Protein AF-A0A6C1P8K4-F1 (afdb_monomer_lite)

Sequence (134 aa):
MVDQISVPFKNTDNNTGLMEHIGQITCHRDKLVIEFEKKDAILGVYHTAIETVEVPLAMVLSLELKKGWFFTRLTLSARQIKAIEDLPGRDGRDWTVTIRKKDREAAADLVSVANMQLSEIRLKMLDTPFGEED

Structure (mmCIF, N/CA/C/O backbone):
data_AF-A0A6C1P8K4-F1
#
_entry.id   AF-A0A6C1P8K4-F1
#
loop_
_atom_site.group_PDB
_atom_site.id
_atom_site.type_symbol
_atom_site.label_atom_id
_atom_site.label_alt_id
_atom_site.label_comp_id
_atom_site.label_asym_id
_atom_site.label_entity_id
_atom_site.label_seq_id
_atom_site.pdbx_PDB_ins_code
_atom_site.Cartn_x
_atom_site.Cartn_y
_atom_site.Cartn_z
_atom_site.occupancy
_atom_site.B_iso_or_equiv
_atom_site.auth_seq_id
_atom_site.auth_comp_id
_atom_site.auth_asym_id
_atom_site.auth_atom_id
_atom_site.pdbx_PDB_model_num
ATOM 1 N N . MET A 1 1 ? -19.853 8.908 -5.576 1.00 38.38 1 MET A N 1
ATOM 2 C CA . MET A 1 1 ? -18.576 9.553 -5.223 1.00 38.38 1 MET A CA 1
ATOM 3 C C . MET A 1 1 ? -17.527 8.464 -5.313 1.00 38.38 1 MET A C 1
ATOM 5 O O . MET A 1 1 ? -17.672 7.463 -4.623 1.00 38.38 1 MET A O 1
ATOM 9 N N . VAL A 1 2 ? -16.642 8.535 -6.305 1.00 43.28 2 VAL A N 1
ATOM 10 C CA . VAL A 1 2 ? -15.685 7.460 -6.601 1.00 43.28 2 VAL A CA 1
ATOM 11 C C . VAL A 1 2 ? -14.349 7.902 -6.026 1.00 43.28 2 VAL A C 1
ATOM 13 O O . VAL A 1 2 ? -13.525 8.445 -6.751 1.00 43.28 2 VAL A O 1
ATOM 16 N N . ASP A 1 3 ? -14.146 7.711 -4.725 1.00 52.81 3 ASP A N 1
ATOM 17 C CA . ASP A 1 3 ? -12.835 7.972 -4.120 1.00 52.81 3 ASP A CA 1
ATOM 18 C C . ASP A 1 3 ? -11.956 6.745 -4.358 1.00 52.81 3 ASP A C 1
ATOM 20 O O . ASP A 1 3 ? -11.622 5.979 -3.458 1.00 52.81 3 ASP A O 1
ATOM 24 N N . GLN A 1 4 ? -11.664 6.511 -5.638 1.00 72.12 4 GLN A N 1
ATOM 25 C CA . GLN A 1 4 ? -10.695 5.526 -6.072 1.00 72.12 4 GLN A CA 1
ATOM 26 C C . GLN A 1 4 ? -9.328 6.203 -6.056 1.00 72.12 4 GLN A C 1
ATOM 28 O O . GLN A 1 4 ? -8.952 6.895 -7.001 1.00 72.12 4 GLN A O 1
ATOM 33 N N . ILE A 1 5 ? -8.586 6.017 -4.968 1.00 80.81 5 ILE A N 1
ATOM 34 C CA . ILE A 1 5 ? -7.194 6.459 -4.900 1.00 80.81 5 ILE A CA 1
ATOM 35 C C . ILE A 1 5 ? -6.329 5.301 -5.378 1.00 80.81 5 ILE A C 1
ATOM 37 O O . ILE A 1 5 ? -6.397 4.214 -4.804 1.00 80.81 5 ILE A O 1
ATOM 41 N N . SER A 1 6 ? -5.541 5.542 -6.427 1.00 86.44 6 SER A N 1
ATOM 42 C CA . SER A 1 6 ? -4.575 4.589 -6.974 1.00 86.44 6 SER A CA 1
ATOM 43 C C . SER A 1 6 ? -3.149 5.088 -6.764 1.00 86.44 6 SER A C 1
ATOM 45 O O . SER A 1 6 ? -2.847 6.262 -6.990 1.00 86.44 6 SER A O 1
ATOM 47 N N . VAL A 1 7 ? -2.268 4.195 -6.316 1.00 88.69 7 VAL A N 1
ATOM 48 C CA . VAL A 1 7 ? -0.886 4.514 -5.955 1.00 88.69 7 VAL A CA 1
ATOM 49 C C . VAL A 1 7 ? 0.062 3.509 -6.601 1.00 88.69 7 VAL A C 1
ATOM 51 O O . VAL A 1 7 ? -0.006 2.317 -6.285 1.00 88.69 7 VAL A O 1
ATOM 54 N N . PRO A 1 8 ? 0.995 3.965 -7.455 1.00 89.06 8 PRO A N 1
ATOM 55 C CA . PRO A 1 8 ? 2.025 3.105 -8.009 1.00 89.06 8 PRO A CA 1
ATOM 56 C C . PRO A 1 8 ? 2.990 2.599 -6.935 1.00 89.06 8 PRO A C 1
ATOM 58 O O . PRO A 1 8 ? 3.437 3.360 -6.072 1.00 89.06 8 PRO A O 1
ATOM 61 N N . PHE A 1 9 ? 3.401 1.340 -7.046 1.00 90.38 9 PHE A N 1
ATOM 62 C CA . PHE A 1 9 ? 4.403 0.750 -6.167 1.00 90.38 9 PHE A CA 1
ATOM 63 C C . PHE A 1 9 ? 5.500 0.013 -6.932 1.00 90.38 9 PHE A C 1
ATOM 65 O O . PHE A 1 9 ? 5.385 -0.297 -8.119 1.00 90.38 9 PHE A O 1
ATOM 72 N N . LYS A 1 10 ? 6.592 -0.251 -6.213 1.00 85.81 10 LYS A N 1
ATOM 73 C CA . LYS A 1 10 ? 7.647 -1.177 -6.614 1.00 85.81 10 LYS A CA 1
ATOM 74 C C . LYS A 1 10 ? 7.921 -2.190 -5.508 1.00 85.81 10 LYS A C 1
ATOM 76 O O . LYS A 1 10 ? 8.029 -1.802 -4.344 1.00 85.81 10 LYS A O 1
ATOM 81 N N . ASN A 1 11 ? 8.116 -3.449 -5.869 1.00 78.81 11 ASN A N 1
ATOM 82 C CA . ASN A 1 11 ? 8.671 -4.475 -4.988 1.00 78.81 11 ASN A CA 1
ATOM 83 C C . ASN A 1 11 ? 9.859 -5.137 -5.708 1.00 78.81 11 ASN A C 1
ATOM 85 O O . ASN A 1 11 ? 9.748 -5.480 -6.881 1.00 78.81 11 ASN A O 1
ATOM 89 N N . THR A 1 12 ? 11.008 -5.230 -5.044 1.00 67.06 12 THR A N 1
ATOM 90 C CA . THR A 1 12 ? 12.217 -5.847 -5.608 1.00 67.06 12 THR A CA 1
ATOM 91 C C . THR A 1 12 ? 12.406 -7.197 -4.941 1.00 67.06 12 THR A C 1
ATOM 93 O O . THR A 1 12 ? 12.457 -7.249 -3.712 1.00 67.06 12 THR A O 1
ATOM 96 N N . ASP A 1 13 ? 12.537 -8.255 -5.742 1.00 60.44 13 ASP A N 1
ATOM 97 C CA . ASP A 1 13 ? 12.816 -9.591 -5.221 1.00 60.44 13 ASP A CA 1
ATOM 98 C C . ASP A 1 13 ? 14.179 -9.600 -4.509 1.00 60.44 13 ASP A C 1
ATOM 100 O O . ASP A 1 13 ? 15.231 -9.256 -5.062 1.00 60.44 13 ASP A O 1
ATOM 104 N N . ASN A 1 14 ? 14.127 -9.988 -3.243 1.00 50.31 14 ASN A N 1
ATOM 105 C CA . ASN A 1 14 ? 15.211 -10.083 -2.284 1.00 50.31 14 ASN A CA 1
ATOM 106 C C . ASN A 1 14 ? 16.246 -11.170 -2.627 1.00 50.31 14 ASN A C 1
ATOM 108 O O . ASN A 1 14 ? 17.328 -11.151 -2.044 1.00 50.31 14 ASN A O 1
ATOM 112 N N . ASN A 1 15 ? 15.968 -12.077 -3.570 1.00 46.25 15 ASN A N 1
ATOM 113 C CA . ASN A 1 15 ? 16.862 -13.199 -3.866 1.00 46.25 15 ASN A CA 1
ATOM 114 C C . ASN A 1 15 ? 17.921 -12.901 -4.947 1.00 46.25 15 ASN A C 1
ATOM 116 O O . ASN A 1 15 ? 18.964 -13.548 -4.985 1.00 46.25 15 ASN A O 1
ATOM 120 N N . THR A 1 16 ? 17.686 -11.924 -5.830 1.00 52.72 16 THR A N 1
ATOM 121 C CA . THR A 1 16 ? 18.639 -11.573 -6.908 1.00 52.72 16 THR A CA 1
ATOM 122 C C . THR A 1 16 ? 18.705 -10.082 -7.241 1.00 52.72 16 THR A C 1
ATOM 124 O O . THR A 1 16 ? 19.667 -9.653 -7.873 1.00 52.72 16 THR A O 1
ATOM 127 N N . GLY A 1 17 ? 17.705 -9.275 -6.858 1.00 58.47 17 GLY A N 1
ATOM 128 C CA . GLY A 1 17 ? 17.595 -7.877 -7.297 1.00 58.47 17 GLY A CA 1
ATOM 129 C C . GLY A 1 17 ? 17.341 -7.701 -8.802 1.00 58.47 17 GLY A C 1
ATOM 130 O O . GLY A 1 17 ? 17.333 -6.573 -9.286 1.00 58.47 17 GLY A O 1
ATOM 131 N N . LEU A 1 18 ? 17.138 -8.799 -9.541 1.00 59.09 18 LEU A N 1
ATOM 132 C CA . LEU A 1 18 ? 16.987 -8.814 -11.000 1.00 59.09 18 LEU A CA 1
ATOM 133 C C . LEU A 1 18 ? 15.532 -8.687 -11.464 1.00 59.09 18 LEU A C 1
ATOM 135 O O . LEU A 1 18 ? 15.285 -8.386 -12.630 1.00 59.09 18 LEU A O 1
ATOM 139 N N . MET A 1 19 ? 14.574 -8.897 -1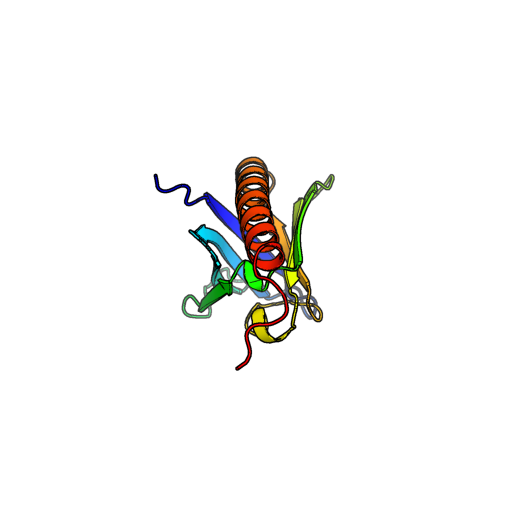0.561 1.00 65.00 19 MET A N 1
ATOM 140 C CA . MET A 1 19 ? 13.145 -8.837 -10.855 1.00 65.00 19 MET A CA 1
ATOM 141 C C . MET A 1 19 ? 12.485 -7.736 -10.028 1.00 65.00 19 MET A C 1
ATOM 143 O O . MET A 1 19 ? 12.573 -7.714 -8.796 1.00 65.00 19 MET A O 1
ATOM 147 N N . GLU A 1 20 ? 11.828 -6.808 -10.723 1.00 73.75 20 GLU A N 1
ATOM 148 C CA . GLU A 1 20 ? 10.979 -5.783 -10.127 1.00 73.75 20 GLU A CA 1
ATOM 149 C C . GLU A 1 20 ? 9.513 -6.103 -10.426 1.00 73.75 20 GLU A C 1
ATOM 151 O O . GLU A 1 20 ? 9.114 -6.287 -11.575 1.00 73.75 20 GLU A O 1
ATOM 156 N N . HIS A 1 21 ? 8.683 -6.096 -9.393 1.00 80.12 21 HIS A N 1
ATOM 157 C CA . HIS A 1 21 ? 7.241 -6.005 -9.550 1.00 80.12 21 HIS A CA 1
ATOM 158 C C . HIS A 1 21 ? 6.860 -4.534 -9.561 1.00 80.12 21 HIS A C 1
ATOM 160 O O . HIS A 1 21 ? 7.188 -3.788 -8.629 1.00 80.12 21 HIS A O 1
ATOM 166 N N . ILE A 1 22 ? 6.174 -4.117 -10.618 1.00 84.75 22 ILE A N 1
ATOM 167 C CA . ILE A 1 22 ? 5.616 -2.774 -10.735 1.00 84.75 22 ILE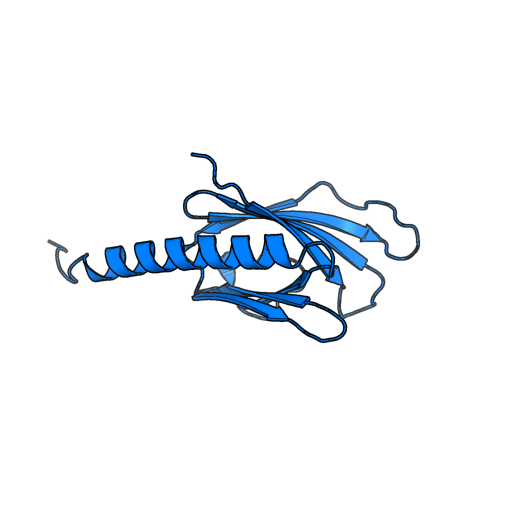 A CA 1
ATOM 168 C C . ILE A 1 22 ? 4.113 -2.931 -10.817 1.00 84.75 22 ILE A C 1
ATOM 170 O O . ILE A 1 22 ? 3.604 -3.804 -11.514 1.00 84.75 22 ILE A O 1
ATOM 174 N N . GLY A 1 23 ? 3.411 -2.091 -10.077 1.00 90.69 23 GLY A N 1
ATOM 175 C CA . GLY A 1 23 ? 1.974 -2.197 -10.003 1.00 90.69 23 GLY A CA 1
ATOM 176 C C . GLY A 1 23 ? 1.329 -0.956 -9.440 1.00 90.69 23 GLY A C 1
ATOM 177 O O . GLY A 1 23 ? 1.990 0.060 -9.199 1.00 90.69 23 GLY A O 1
ATOM 178 N N . GLN A 1 24 ? 0.032 -1.069 -9.209 1.00 93.44 24 GLN A N 1
ATOM 179 C CA . GLN A 1 24 ? -0.781 -0.069 -8.549 1.00 93.44 24 GLN A CA 1
ATOM 180 C C . GLN A 1 24 ? -1.619 -0.701 -7.444 1.00 93.44 24 GLN A C 1
ATOM 182 O O . GLN A 1 24 ? -2.090 -1.829 -7.568 1.00 93.44 24 GLN A O 1
ATOM 187 N N . ILE A 1 25 ? -1.797 0.042 -6.355 1.00 95.12 25 ILE A N 1
ATOM 188 C CA . ILE A 1 25 ? -2.726 -0.302 -5.282 1.00 95.12 25 ILE A CA 1
ATOM 189 C C . ILE A 1 25 ? -3.860 0.694 -5.351 1.00 95.12 25 ILE A C 1
ATOM 191 O O . ILE A 1 25 ? -3.628 1.899 -5.313 1.00 95.12 25 ILE A O 1
ATOM 195 N N . THR A 1 26 ? -5.073 0.176 -5.422 1.00 94.75 26 THR A N 1
ATOM 196 C CA . THR A 1 26 ? -6.297 0.953 -5.438 1.00 94.75 26 THR A CA 1
ATOM 197 C C . THR A 1 26 ? -7.127 0.625 -4.209 1.00 94.75 26 THR A C 1
ATOM 199 O O . THR A 1 26 ? -7.378 -0.542 -3.925 1.00 94.75 26 THR A O 1
ATOM 202 N N . CYS A 1 27 ? -7.605 1.642 -3.498 1.00 91.81 27 CYS A N 1
ATOM 203 C CA . CYS A 1 27 ? -8.660 1.453 -2.509 1.00 91.81 27 CYS A CA 1
ATOM 204 C C . CYS A 1 27 ? -10.021 1.648 -3.189 1.00 91.81 27 CYS A C 1
ATOM 206 O O . CYS A 1 27 ? -10.283 2.709 -3.754 1.00 91.81 27 CYS A O 1
ATOM 208 N N . HIS A 1 28 ? -10.867 0.616 -3.190 1.00 85.88 28 HIS A N 1
ATOM 209 C CA . HIS A 1 28 ? -12.188 0.673 -3.808 1.00 85.88 28 HIS A CA 1
ATOM 210 C C . HIS A 1 28 ? -13.225 -0.036 -2.932 1.00 85.88 28 HIS A C 1
ATOM 212 O O . HIS A 1 28 ? -13.205 -1.259 -2.787 1.00 85.88 28 HIS A O 1
ATOM 218 N N . ARG A 1 29 ? -14.191 0.739 -2.421 1.00 82.31 29 ARG A N 1
ATOM 219 C CA . ARG A 1 29 ? -15.267 0.279 -1.524 1.00 82.31 29 ARG A CA 1
ATOM 220 C C . ARG A 1 29 ? -14.724 -0.411 -0.268 1.00 82.31 29 ARG A C 1
ATOM 222 O O . ARG A 1 29 ? -14.259 0.262 0.634 1.00 82.31 29 ARG A O 1
ATOM 229 N N . ASP A 1 30 ? -14.825 -1.730 -0.202 1.00 89.31 30 ASP A N 1
ATOM 230 C CA . ASP A 1 30 ? -14.499 -2.589 0.932 1.00 89.31 30 ASP A CA 1
ATOM 231 C C . ASP A 1 30 ? -13.278 -3.477 0.655 1.00 89.31 30 ASP A C 1
ATOM 233 O O . ASP A 1 30 ? -13.038 -4.446 1.377 1.00 89.31 30 ASP A O 1
ATOM 237 N N . LYS A 1 31 ? -12.490 -3.155 -0.378 1.00 94.38 31 LYS A N 1
ATOM 238 C CA . LYS A 1 31 ? -11.295 -3.907 -0.767 1.00 94.38 31 LYS A CA 1
ATOM 239 C C . LYS A 1 31 ? -10.143 -3.015 -1.220 1.00 94.38 31 LYS A C 1
ATOM 241 O O . LYS A 1 31 ? -10.326 -1.909 -1.733 1.00 94.38 31 LYS A O 1
ATOM 246 N N . LEU A 1 32 ? -8.940 -3.551 -1.061 1.00 95.81 32 LEU A N 1
ATOM 247 C CA . LEU A 1 32 ? -7.751 -3.114 -1.777 1.00 95.81 32 LEU A CA 1
ATOM 248 C C . LEU A 1 32 ? -7.625 -3.965 -3.041 1.00 95.81 32 LEU A C 1
ATOM 250 O O . LEU A 1 32 ? -7.712 -5.187 -2.975 1.00 95.81 32 LEU A O 1
ATOM 254 N N . VAL A 1 33 ? -7.423 -3.321 -4.182 1.00 95.88 33 VAL A N 1
ATOM 255 C CA . VAL A 1 33 ? -7.163 -3.973 -5.467 1.00 95.88 33 VAL A CA 1
ATOM 256 C C . VAL A 1 33 ? -5.709 -3.709 -5.823 1.00 95.88 33 VAL A C 1
ATOM 258 O O . VAL A 1 33 ? -5.301 -2.554 -5.943 1.00 95.88 33 VAL A O 1
ATOM 261 N N . ILE A 1 34 ? -4.924 -4.772 -5.944 1.00 95.50 34 ILE A N 1
ATOM 262 C CA . ILE A 1 34 ? -3.508 -4.711 -6.275 1.00 95.50 34 ILE A CA 1
ATOM 263 C C . ILE A 1 34 ? -3.338 -5.307 -7.665 1.00 95.50 34 ILE A C 1
ATOM 265 O O . ILE A 1 34 ? -3.593 -6.489 -7.865 1.00 95.50 34 ILE A O 1
ATOM 269 N N . GLU A 1 35 ? -2.883 -4.496 -8.610 1.00 94.12 35 GLU A N 1
ATOM 270 C CA . GLU A 1 35 ? -2.548 -4.944 -9.961 1.00 94.12 35 GLU A CA 1
ATOM 271 C C . GLU A 1 35 ? -1.046 -4.831 -10.159 1.00 94.12 35 GLU A C 1
ATOM 273 O O . GLU A 1 35 ? -0.467 -3.792 -9.834 1.00 94.12 35 GLU A O 1
ATOM 278 N N . PHE A 1 36 ? -0.401 -5.877 -10.669 1.00 91.56 36 PHE A N 1
ATOM 279 C CA . PHE A 1 36 ? 1.042 -5.877 -10.880 1.00 91.56 36 PHE A CA 1
ATOM 280 C C . PHE A 1 36 ? 1.468 -6.739 -12.059 1.00 91.56 36 PHE A C 1
ATOM 282 O O . PHE A 1 36 ? 0.811 -7.701 -12.440 1.00 91.56 36 PHE A O 1
ATOM 289 N N . GLU A 1 37 ? 2.626 -6.403 -12.607 1.00 87.88 37 GLU A N 1
ATOM 290 C CA . GLU A 1 37 ? 3.308 -7.191 -13.623 1.00 87.88 37 GLU A CA 1
ATOM 291 C C . GLU A 1 37 ? 4.786 -7.341 -13.260 1.00 87.88 37 GLU A C 1
ATOM 293 O O . GLU A 1 37 ? 5.380 -6.497 -12.571 1.00 87.88 37 GLU A O 1
ATOM 298 N N . LYS A 1 38 ? 5.391 -8.442 -13.711 1.00 83.56 38 LYS A N 1
ATOM 299 C CA . LYS A 1 38 ? 6.823 -8.676 -13.535 1.00 83.56 38 LYS A CA 1
ATOM 300 C C . LYS A 1 38 ? 7.587 -7.950 -14.627 1.00 83.56 38 LYS A C 1
ATOM 302 O O . LYS A 1 38 ? 7.308 -8.114 -15.818 1.00 83.56 38 LYS A O 1
ATOM 307 N N . LYS A 1 39 ? 8.594 -7.191 -14.219 1.00 76.25 39 LYS A N 1
ATOM 308 C CA . LYS A 1 39 ? 9.520 -6.509 -15.108 1.00 76.25 39 LYS A CA 1
ATOM 309 C C . LYS A 1 39 ? 10.944 -6.944 -14.791 1.00 76.25 39 LYS A C 1
ATOM 311 O O . LYS A 1 39 ? 11.378 -6.890 -13.641 1.00 76.25 39 LYS A O 1
ATOM 316 N N . ASP A 1 40 ? 11.681 -7.322 -15.827 1.00 66.88 40 ASP A N 1
ATOM 317 C CA . ASP A 1 40 ? 13.117 -7.552 -15.703 1.00 66.88 40 ASP A CA 1
ATOM 318 C C . ASP A 1 40 ? 13.837 -6.213 -15.482 1.00 66.88 40 ASP A C 1
ATOM 320 O O . ASP A 1 40 ? 13.628 -5.243 -16.223 1.00 66.88 40 ASP A O 1
ATOM 324 N N . ALA A 1 41 ? 14.658 -6.147 -14.433 1.00 64.62 41 ALA A N 1
ATOM 325 C CA . ALA A 1 41 ? 15.325 -4.922 -14.008 1.00 64.62 41 ALA A CA 1
ATOM 326 C C . ALA A 1 41 ? 16.468 -4.487 -14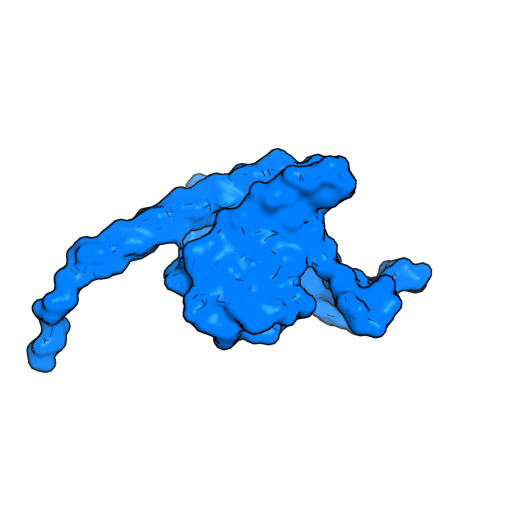.948 1.00 64.62 41 ALA A C 1
ATOM 328 O O . ALA A 1 41 ? 16.843 -3.314 -14.936 1.00 64.62 41 ALA A O 1
ATOM 329 N N . ILE A 1 42 ? 17.009 -5.400 -15.765 1.00 63.38 42 ILE A N 1
ATOM 330 C CA . ILE A 1 42 ? 18.137 -5.164 -16.679 1.00 63.38 42 ILE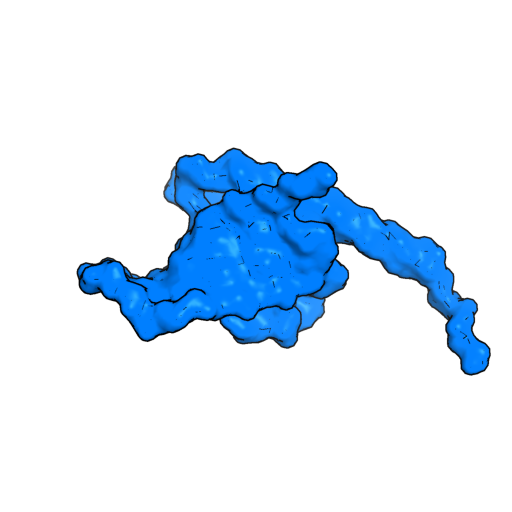 A CA 1
ATOM 331 C C . ILE A 1 42 ? 17.636 -4.713 -18.054 1.00 63.38 42 ILE A C 1
ATOM 333 O O . ILE A 1 42 ? 18.105 -3.709 -18.588 1.00 63.38 42 ILE A O 1
ATOM 337 N N . LEU A 1 43 ? 16.695 -5.455 -18.642 1.00 63.00 43 LEU A N 1
ATOM 338 C CA . LEU A 1 43 ? 16.212 -5.229 -20.009 1.00 63.00 43 LEU A CA 1
ATOM 339 C C . LEU A 1 43 ? 14.951 -4.363 -20.059 1.00 63.00 43 LEU A C 1
ATOM 341 O O . LEU A 1 43 ? 14.575 -3.873 -21.122 1.00 63.00 43 LEU A O 1
ATOM 345 N N . GLY A 1 44 ? 14.277 -4.171 -18.923 1.00 61.59 44 GLY A N 1
ATOM 346 C CA . GLY A 1 44 ? 13.059 -3.373 -18.837 1.00 61.59 44 GLY A CA 1
ATOM 347 C C . GLY A 1 44 ? 11.865 -3.962 -19.596 1.00 61.59 44 GLY A C 1
ATOM 348 O O . GLY A 1 44 ? 10.887 -3.249 -19.825 1.00 61.59 44 GLY A O 1
ATOM 349 N N . VAL A 1 45 ? 11.941 -5.237 -19.978 1.00 69.75 45 VAL A N 1
ATOM 350 C CA . VAL A 1 45 ? 10.890 -5.964 -20.694 1.00 69.75 45 VAL A CA 1
ATOM 351 C C . VAL A 1 45 ? 9.888 -6.524 -19.685 1.00 69.75 45 VAL A C 1
ATOM 353 O O . VAL A 1 45 ? 10.276 -7.087 -18.657 1.00 69.75 45 VAL A O 1
ATOM 356 N N . TYR A 1 46 ? 8.596 -6.381 -19.977 1.00 70.56 46 TYR A N 1
ATOM 357 C CA . TYR A 1 46 ? 7.524 -6.997 -19.194 1.00 70.56 46 TYR A CA 1
ATOM 358 C C . TYR A 1 46 ? 7.459 -8.496 -19.483 1.00 70.56 46 TYR A C 1
ATOM 360 O O . TYR A 1 46 ? 7.485 -8.910 -20.640 1.00 70.56 46 TYR A O 1
ATOM 368 N N . HIS A 1 47 ? 7.435 -9.303 -18.426 1.00 67.44 47 HIS A N 1
ATOM 369 C CA . HIS A 1 47 ? 7.582 -10.758 -18.514 1.00 67.44 47 HIS A CA 1
ATOM 370 C C . HIS A 1 47 ? 6.261 -11.515 -18.360 1.00 67.44 47 HIS A C 1
ATOM 372 O O . HIS A 1 47 ? 6.176 -12.673 -18.764 1.00 67.44 47 HIS A O 1
ATOM 378 N N . THR A 1 48 ? 5.237 -10.894 -17.775 1.00 71.25 48 THR A N 1
ATOM 379 C CA . THR A 1 48 ? 3.960 -11.548 -17.464 1.00 71.25 48 THR A CA 1
ATOM 380 C C . THR A 1 48 ? 2.776 -10.689 -17.876 1.00 71.25 48 THR A C 1
ATOM 382 O O . THR A 1 48 ? 2.904 -9.479 -18.050 1.00 71.25 48 THR A O 1
ATOM 385 N N . ALA A 1 49 ? 1.609 -11.324 -18.007 1.00 80.94 49 ALA A N 1
ATOM 386 C CA . ALA A 1 49 ? 0.346 -10.599 -17.997 1.00 80.94 49 ALA A CA 1
ATOM 387 C C . ALA A 1 49 ? 0.159 -9.880 -16.648 1.00 80.94 49 ALA A C 1
ATOM 389 O O . ALA A 1 49 ? 0.787 -10.250 -15.651 1.00 80.94 49 ALA A O 1
ATOM 390 N N . ILE A 1 50 ? -0.704 -8.863 -16.635 1.00 87.81 50 ILE A N 1
ATOM 391 C CA . ILE A 1 50 ? -1.114 -8.182 -15.405 1.00 87.81 50 ILE A CA 1
ATOM 392 C C . ILE A 1 50 ? -1.847 -9.192 -14.518 1.00 87.81 50 ILE A C 1
ATOM 394 O O . ILE A 1 50 ? -2.815 -9.820 -14.947 1.00 87.81 50 ILE A O 1
ATOM 398 N N . GLU A 1 51 ? -1.369 -9.339 -13.289 1.00 91.75 51 GLU A N 1
ATOM 399 C CA . GLU A 1 51 ? -2.001 -10.114 -12.228 1.00 91.75 51 GLU A CA 1
ATOM 400 C C . GLU A 1 51 ? -2.793 -9.157 -11.325 1.00 91.75 51 GLU A C 1
ATOM 402 O O . GLU A 1 51 ? -2.320 -8.062 -11.008 1.00 91.75 51 GLU A O 1
ATOM 407 N N . THR A 1 52 ? -3.996 -9.562 -10.908 1.00 94.56 52 THR A N 1
ATOM 408 C CA . THR A 1 52 ? -4.874 -8.773 -10.030 1.00 94.56 52 THR A CA 1
ATOM 409 C C . THR A 1 52 ? -5.180 -9.566 -8.768 1.00 94.56 52 THR A C 1
ATOM 411 O O . THR A 1 52 ? -5.699 -10.678 -8.842 1.00 94.56 52 THR A O 1
ATOM 414 N N . VAL A 1 53 ? -4.912 -8.971 -7.607 1.00 95.06 53 VAL A N 1
ATOM 415 C CA . VAL A 1 53 ? -5.231 -9.528 -6.290 1.00 95.06 53 VAL A CA 1
ATOM 416 C C . VAL A 1 53 ? -6.166 -8.574 -5.560 1.00 95.06 53 VAL A C 1
ATOM 418 O O . VAL A 1 53 ? -5.869 -7.391 -5.390 1.00 95.06 53 VAL A O 1
ATOM 421 N N . GLU A 1 54 ? -7.303 -9.095 -5.107 1.00 96.25 54 GLU A N 1
ATOM 422 C CA . GLU A 1 54 ? -8.267 -8.345 -4.307 1.00 96.25 54 GLU A CA 1
ATOM 423 C C . GLU A 1 54 ? -8.172 -8.762 -2.840 1.00 96.25 54 GLU A C 1
ATOM 425 O O . GLU A 1 54 ? -8.388 -9.921 -2.493 1.00 96.25 54 GLU A O 1
ATOM 430 N N . VAL A 1 55 ? -7.883 -7.801 -1.965 1.00 96.75 55 VAL A N 1
ATOM 431 C CA . VAL A 1 55 ? -7.781 -8.013 -0.520 1.00 96.75 55 VAL A CA 1
ATOM 432 C C . VAL A 1 55 ? -8.956 -7.310 0.158 1.00 96.75 55 VAL A C 1
ATOM 434 O O . VAL A 1 55 ? -8.970 -6.076 0.221 1.00 96.75 55 VAL A O 1
ATOM 437 N N . PRO A 1 56 ? -9.946 -8.046 0.693 1.00 95.75 56 PRO A N 1
ATOM 438 C CA . PRO A 1 56 ? -11.029 -7.442 1.460 1.00 95.75 56 PRO A CA 1
ATOM 439 C C . PRO A 1 56 ? -10.480 -6.676 2.667 1.00 95.75 56 PRO A C 1
ATOM 441 O O . PRO A 1 56 ? -9.664 -7.209 3.422 1.00 95.75 56 PRO A O 1
ATOM 444 N N . LEU A 1 57 ? -10.965 -5.458 2.916 1.00 95.19 57 LEU A N 1
ATOM 445 C CA . LEU A 1 57 ? -10.558 -4.647 4.070 1.00 95.19 57 LEU A CA 1
ATOM 446 C C . LEU A 1 57 ? -10.869 -5.345 5.400 1.00 95.19 57 LEU A C 1
ATOM 448 O O . LEU A 1 57 ? -10.120 -5.195 6.359 1.00 95.19 57 LEU A O 1
ATOM 452 N N . ALA A 1 58 ? -11.901 -6.192 5.448 1.00 94.19 58 ALA A N 1
ATOM 453 C CA . ALA A 1 58 ? -12.178 -7.056 6.597 1.00 94.19 58 ALA A CA 1
ATOM 454 C C . ALA A 1 58 ? -10.984 -7.961 6.974 1.00 94.19 58 ALA A C 1
ATOM 456 O O . ALA A 1 58 ? -10.776 -8.253 8.155 1.00 94.19 58 ALA A O 1
ATOM 457 N N . MET A 1 59 ? -10.176 -8.361 5.986 1.00 96.12 59 MET A N 1
ATOM 458 C CA . MET A 1 59 ? -8.978 -9.189 6.152 1.00 96.12 59 MET A CA 1
ATOM 459 C C . MET A 1 59 ? -7.705 -8.372 6.400 1.00 96.12 59 MET A C 1
ATOM 461 O O . MET A 1 59 ? -6.663 -8.958 6.692 1.00 96.12 59 MET A O 1
ATOM 465 N N . VAL A 1 60 ? -7.768 -7.039 6.342 1.00 96.75 60 VAL A N 1
ATOM 466 C CA . VAL A 1 60 ? -6.633 -6.152 6.623 1.00 96.75 60 VAL A CA 1
ATOM 467 C C . VAL A 1 60 ? -6.540 -5.890 8.130 1.00 96.75 60 VAL A C 1
ATOM 469 O O . VAL A 1 60 ? -7.476 -5.428 8.786 1.00 96.75 60 VAL A O 1
ATOM 472 N N . LEU A 1 61 ? -5.384 -6.201 8.710 1.00 96.00 61 LEU A N 1
ATOM 473 C CA . LEU A 1 61 ? -5.054 -5.886 10.097 1.00 96.00 61 LEU A CA 1
ATOM 474 C C . LEU A 1 61 ? -4.511 -4.458 10.236 1.00 96.00 61 LEU A C 1
ATOM 476 O O . LEU A 1 61 ? -4.891 -3.754 11.170 1.00 96.00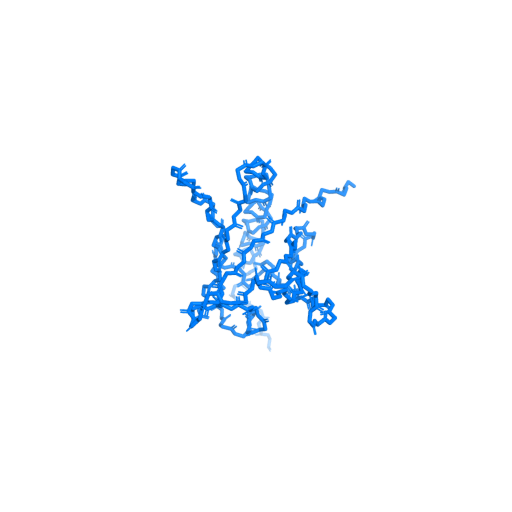 61 LEU A O 1
ATOM 480 N N . SER A 1 62 ? -3.662 -4.007 9.321 1.00 96.88 62 SER A N 1
ATOM 481 C CA . SER A 1 62 ? -3.238 -2.608 9.254 1.00 96.88 62 SER A CA 1
ATOM 482 C C . SER A 1 62 ? -2.751 -2.251 7.856 1.00 96.88 62 SER A C 1
ATOM 484 O O . SER A 1 62 ? -2.327 -3.117 7.086 1.00 96.88 62 SER A O 1
ATOM 486 N N . LEU A 1 63 ? -2.834 -0.959 7.535 1.00 97.25 63 LEU A N 1
ATOM 487 C CA . LEU A 1 63 ? -2.206 -0.370 6.364 1.00 97.25 63 LEU A CA 1
ATOM 488 C C . LEU A 1 63 ? -1.417 0.865 6.805 1.00 97.25 63 LEU A C 1
ATOM 490 O O . LEU A 1 63 ? -1.987 1.839 7.300 1.00 97.25 63 LEU A O 1
ATOM 494 N N . GLU A 1 64 ? -0.097 0.808 6.650 1.00 97.38 64 GLU A N 1
ATOM 495 C CA . GLU A 1 64 ?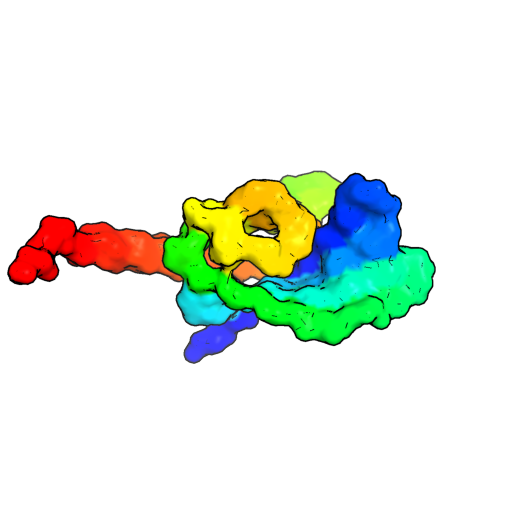 0.827 1.776 7.238 1.00 97.38 64 GLU A CA 1
ATOM 496 C C . GLU A 1 64 ? 1.768 2.370 6.196 1.00 97.38 64 GLU A C 1
ATOM 498 O O . GLU A 1 64 ? 2.361 1.659 5.385 1.00 97.38 64 GLU A O 1
ATOM 503 N N . LEU A 1 65 ? 1.957 3.691 6.253 1.00 96.19 65 LEU A N 1
ATOM 504 C CA . LEU A 1 65 ? 2.901 4.410 5.404 1.00 96.19 65 LEU A CA 1
ATOM 505 C C . LEU A 1 65 ? 4.071 4.943 6.230 1.00 96.19 65 LEU A C 1
ATOM 507 O O . LEU A 1 65 ? 3.944 5.926 6.962 1.00 96.19 65 LEU A O 1
ATOM 511 N N . LYS A 1 66 ? 5.253 4.354 6.054 1.00 95.19 66 LYS A N 1
ATOM 512 C CA . LYS A 1 66 ? 6.487 4.810 6.699 1.00 95.19 66 LYS A CA 1
ATOM 513 C C . LYS A 1 66 ? 7.308 5.671 5.744 1.00 95.19 66 LYS A C 1
ATOM 515 O O . LYS A 1 66 ? 7.910 5.183 4.784 1.00 95.19 66 LYS A O 1
ATOM 520 N N . LYS A 1 67 ? 7.368 6.974 6.026 1.00 91.31 67 LYS A N 1
ATOM 521 C CA . LYS A 1 67 ? 8.200 7.934 5.286 1.00 91.31 67 LYS A CA 1
ATOM 522 C C . LYS A 1 67 ? 9.651 7.825 5.766 1.00 91.31 67 LYS A C 1
ATOM 524 O O . LYS A 1 67 ? 9.963 8.206 6.888 1.00 91.31 67 LYS A O 1
ATOM 529 N N . GLY A 1 68 ? 10.534 7.301 4.921 1.00 83.44 68 GLY A N 1
ATOM 530 C CA . GLY A 1 68 ? 11.978 7.331 5.134 1.00 83.44 68 GLY A CA 1
ATOM 531 C C . GLY A 1 68 ? 12.646 8.493 4.396 1.00 83.44 68 GLY A C 1
ATOM 532 O O . GLY A 1 68 ? 12.049 9.150 3.534 1.00 83.44 68 GLY A O 1
ATOM 533 N N . TRP A 1 69 ? 13.923 8.718 4.706 1.00 75.38 69 TRP A N 1
ATOM 534 C CA . TRP A 1 69 ? 14.728 9.747 4.043 1.00 75.38 69 TRP A CA 1
ATOM 535 C C . TRP A 1 69 ? 14.927 9.445 2.546 1.00 75.38 69 TRP A C 1
ATOM 537 O O . TRP A 1 69 ? 14.745 10.326 1.709 1.00 75.38 69 TRP A O 1
ATOM 547 N N . PHE A 1 70 ? 15.197 8.179 2.201 1.00 75.75 70 PHE A N 1
ATOM 548 C CA . PHE A 1 70 ? 15.510 7.743 0.829 1.00 75.75 70 PHE A CA 1
ATOM 549 C C . PHE A 1 70 ? 14.335 7.107 0.079 1.00 75.75 70 PHE A C 1
ATOM 551 O O . PHE A 1 70 ? 14.233 7.227 -1.138 1.00 75.75 70 PHE A O 1
ATOM 558 N N . PHE A 1 71 ? 13.422 6.457 0.792 1.00 79.44 71 PHE A N 1
ATOM 559 C CA . PHE A 1 71 ? 12.266 5.782 0.209 1.00 79.44 71 PHE A CA 1
ATOM 560 C C . PHE A 1 71 ? 11.077 5.869 1.162 1.00 79.44 71 PHE A C 1
ATOM 562 O O . PHE A 1 71 ? 11.241 6.071 2.365 1.00 79.44 71 PHE A O 1
ATOM 569 N N . THR A 1 72 ? 9.872 5.731 0.623 1.00 91.56 72 THR A N 1
ATOM 570 C CA . THR A 1 72 ? 8.659 5.550 1.422 1.00 91.56 72 THR A CA 1
ATOM 571 C C . THR A 1 72 ? 8.234 4.099 1.307 1.00 91.56 72 THR A C 1
ATOM 573 O O . THR A 1 72 ? 8.263 3.551 0.209 1.00 91.56 72 THR A O 1
ATOM 576 N N . ARG A 1 73 ? 7.865 3.475 2.426 1.00 94.00 73 ARG A N 1
ATOM 577 C CA . ARG A 1 73 ? 7.325 2.113 2.437 1.00 94.00 73 ARG A CA 1
ATOM 578 C C . ARG A 1 73 ? 5.850 2.145 2.779 1.00 94.00 73 ARG A C 1
ATOM 580 O O . ARG A 1 73 ? 5.469 2.846 3.713 1.00 94.00 73 ARG A O 1
ATOM 587 N N . LEU A 1 74 ? 5.064 1.395 2.024 1.00 95.75 74 LEU A N 1
ATOM 588 C CA . LEU A 1 74 ? 3.696 1.043 2.367 1.00 95.75 74 LEU A CA 1
ATOM 589 C C . LEU A 1 74 ? 3.703 -0.418 2.813 1.00 95.75 74 LEU A C 1
ATOM 591 O O . LEU A 1 74 ? 4.234 -1.266 2.094 1.00 95.75 74 LEU A O 1
ATOM 595 N N . THR A 1 75 ? 3.139 -0.695 3.982 1.00 96.75 75 THR A N 1
ATOM 596 C CA . THR A 1 75 ? 3.043 -2.042 4.544 1.00 96.75 75 THR A CA 1
ATOM 597 C C . THR A 1 75 ? 1.581 -2.381 4.793 1.00 96.75 75 THR A C 1
ATOM 599 O O . THR A 1 75 ? 0.886 -1.660 5.507 1.00 96.75 75 THR A O 1
ATOM 602 N N . LEU A 1 76 ? 1.126 -3.474 4.184 1.00 97.38 76 LEU A N 1
ATOM 603 C CA . LEU A 1 76 ? -0.166 -4.103 4.425 1.00 97.38 76 LEU A CA 1
ATOM 604 C C . LEU A 1 76 ? 0.070 -5.331 5.302 1.00 97.38 76 LEU A C 1
ATOM 606 O O . LEU A 1 76 ? 0.765 -6.255 4.886 1.00 97.38 76 LEU A O 1
ATOM 610 N N . SER A 1 77 ? -0.537 -5.356 6.484 1.00 97.88 77 SER A N 1
ATOM 611 C CA . SER A 1 77 ? -0.572 -6.539 7.346 1.00 97.88 77 SER A CA 1
ATOM 612 C C . SER A 1 77 ? -1.939 -7.198 7.249 1.00 97.88 77 SER A C 1
ATOM 614 O O . SER A 1 77 ? -2.960 -6.556 7.495 1.00 97.88 77 SER A O 1
ATOM 616 N N . ALA A 1 78 ? -1.980 -8.480 6.901 1.00 97.38 78 ALA A N 1
ATOM 617 C CA . ALA A 1 78 ? -3.206 -9.259 6.793 1.00 97.38 78 ALA A CA 1
ATOM 618 C C . ALA A 1 78 ? -3.534 -9.990 8.105 1.00 97.38 78 ALA A C 1
ATOM 620 O O . ALA A 1 78 ? -2.654 -10.341 8.894 1.00 97.38 78 ALA A O 1
ATOM 621 N N . ARG A 1 79 ? -4.820 -10.277 8.332 1.00 95.62 79 ARG A N 1
ATOM 622 C CA . ARG A 1 79 ? -5.280 -11.138 9.437 1.00 95.62 79 ARG A CA 1
ATOM 623 C C . ARG A 1 79 ? -4.855 -12.595 9.250 1.00 95.62 79 ARG A C 1
ATOM 625 O O . ARG A 1 79 ? -4.629 -13.289 10.235 1.00 95.62 79 ARG A O 1
ATOM 632 N N . GLN A 1 80 ? -4.731 -13.038 8.000 1.00 95.00 80 GLN A N 1
ATOM 633 C CA . GLN A 1 80 ? -4.320 -14.387 7.619 1.00 95.00 80 GLN A CA 1
ATOM 634 C C . GLN A 1 80 ? -3.479 -14.349 6.339 1.00 95.00 80 GLN A C 1
ATOM 636 O O . GLN A 1 80 ? -3.769 -13.565 5.438 1.00 95.00 80 GLN A O 1
ATOM 641 N N . ILE A 1 81 ? -2.478 -15.230 6.238 1.00 94.88 81 ILE A N 1
ATOM 642 C CA . ILE A 1 81 ? -1.552 -15.298 5.089 1.00 94.88 81 ILE A CA 1
ATOM 643 C C . ILE A 1 81 ? -2.312 -15.515 3.776 1.00 94.88 81 ILE A C 1
ATOM 645 O O . ILE A 1 81 ? -2.007 -14.872 2.778 1.00 94.88 81 ILE A O 1
ATOM 649 N N . LYS A 1 82 ? -3.355 -16.354 3.806 1.00 95.44 82 LYS A N 1
ATOM 650 C CA . LYS A 1 82 ? -4.192 -16.675 2.643 1.00 95.44 82 LYS A CA 1
ATOM 651 C C . LYS A 1 82 ? -4.776 -15.439 1.948 1.00 95.44 82 LYS A C 1
ATOM 653 O O . LYS A 1 82 ? -4.949 -15.439 0.742 1.00 95.44 82 LYS A O 1
ATOM 658 N N . ALA A 1 83 ? -5.066 -14.368 2.691 1.00 94.94 83 ALA A N 1
ATOM 659 C CA . ALA A 1 83 ? -5.663 -13.159 2.117 1.00 94.94 83 ALA A CA 1
ATOM 660 C C . ALA A 1 83 ? -4.707 -12.376 1.201 1.00 94.94 83 ALA A C 1
ATOM 662 O O . ALA A 1 83 ? -5.151 -11.483 0.490 1.00 94.94 83 ALA A O 1
ATOM 663 N N . ILE A 1 84 ? -3.409 -12.677 1.255 1.00 96.06 84 ILE A N 1
ATOM 664 C CA . ILE A 1 84 ? -2.366 -12.013 0.473 1.00 96.06 84 ILE A CA 1
ATOM 665 C C . ILE A 1 84 ? -1.410 -13.024 -0.167 1.00 96.06 84 ILE A C 1
ATOM 667 O O . ILE A 1 84 ? -0.283 -12.667 -0.494 1.00 96.06 84 ILE A O 1
ATOM 671 N N . GLU A 1 85 ? -1.808 -14.295 -0.290 1.00 94.31 85 GLU A N 1
ATOM 672 C CA . GLU A 1 85 ? -0.884 -15.380 -0.643 1.00 94.31 85 GLU A CA 1
ATOM 673 C C . GLU A 1 85 ? -0.258 -15.216 -2.030 1.00 94.31 85 GLU A C 1
ATOM 675 O O . GLU A 1 85 ? 0.921 -15.545 -2.193 1.00 94.31 85 GLU A O 1
ATOM 680 N N . ASP A 1 86 ? -1.020 -14.612 -2.942 1.00 93.12 86 ASP A N 1
ATOM 681 C CA . ASP A 1 86 ? -0.655 -14.314 -4.327 1.00 93.12 86 ASP A CA 1
ATOM 682 C C . ASP A 1 86 ? 0.134 -13.001 -4.482 1.00 93.12 86 ASP A C 1
ATOM 684 O O . ASP A 1 86 ? 0.586 -12.671 -5.578 1.00 93.12 86 ASP A O 1
ATOM 688 N N . LEU A 1 87 ? 0.331 -12.227 -3.402 1.00 92.19 87 LEU A N 1
ATOM 689 C CA . LEU A 1 87 ? 1.121 -11.000 -3.477 1.00 92.19 87 LEU A CA 1
ATOM 690 C C . LEU A 1 87 ? 2.627 -11.310 -3.517 1.00 92.19 87 LEU A C 1
ATOM 692 O O . LEU A 1 87 ? 3.147 -12.037 -2.661 1.00 92.19 87 LEU A O 1
ATOM 696 N N . PRO A 1 88 ? 3.371 -10.707 -4.459 1.00 88.94 88 PRO A N 1
ATOM 697 C CA . PRO A 1 88 ? 4.790 -10.975 -4.623 1.00 88.94 88 PRO A CA 1
ATOM 698 C C . PRO A 1 88 ? 5.612 -10.353 -3.493 1.00 88.94 88 PRO A C 1
ATOM 700 O O . PRO A 1 88 ? 5.333 -9.239 -3.047 1.00 88.94 88 PRO A O 1
ATOM 703 N N . GLY A 1 89 ? 6.661 -11.051 -3.051 1.00 86.81 89 GLY A N 1
ATOM 704 C CA . GLY A 1 89 ? 7.599 -10.525 -2.052 1.00 86.81 89 GLY A CA 1
ATOM 705 C C . GLY A 1 89 ? 6.990 -10.315 -0.659 1.00 86.81 89 GLY A C 1
ATOM 706 O O . GLY A 1 89 ? 7.485 -9.484 0.103 1.00 86.81 89 GLY A O 1
ATOM 707 N N . ARG A 1 90 ? 5.899 -11.020 -0.327 1.00 90.75 90 ARG A N 1
ATOM 708 C CA . ARG A 1 90 ? 5.335 -11.049 1.031 1.00 90.75 90 ARG A CA 1
ATOM 709 C C . ARG A 1 90 ? 6.270 -11.761 2.013 1.00 90.75 90 ARG A C 1
ATOM 711 O O . ARG A 1 90 ? 6.952 -12.721 1.655 1.00 90.75 90 ARG A O 1
ATOM 718 N N . ASP A 1 91 ? 6.211 -11.346 3.269 1.00 91.12 91 ASP A N 1
ATOM 719 C CA . ASP A 1 91 ? 6.869 -11.997 4.398 1.00 91.12 91 ASP A CA 1
ATOM 720 C C . ASP A 1 91 ? 5.806 -12.401 5.425 1.00 91.12 91 ASP A C 1
ATOM 722 O O . ASP A 1 91 ? 5.212 -11.571 6.116 1.00 91.12 91 ASP A O 1
ATOM 726 N N . GLY A 1 92 ? 5.477 -13.694 5.455 1.00 93.88 92 GLY A N 1
ATOM 727 C CA . GLY A 1 92 ? 4.363 -14.203 6.250 1.00 93.88 92 GLY A CA 1
ATOM 728 C C . GLY A 1 92 ? 3.045 -13.498 5.911 1.00 93.88 92 GLY A C 1
ATOM 729 O O . GLY A 1 92 ? 2.519 -13.655 4.808 1.00 93.88 92 GLY A O 1
ATOM 730 N N . ARG A 1 93 ? 2.500 -12.760 6.886 1.00 96.06 93 ARG A N 1
ATOM 731 C CA . ARG A 1 93 ? 1.233 -12.013 6.777 1.00 96.06 93 ARG A CA 1
ATOM 732 C C . ARG A 1 93 ? 1.411 -10.555 6.345 1.00 96.06 93 ARG A C 1
ATOM 734 O O . ARG A 1 93 ? 0.417 -9.839 6.252 1.00 96.06 93 ARG A O 1
ATOM 741 N N . ASP A 1 94 ? 2.647 -10.121 6.134 1.00 96.75 94 ASP A N 1
ATOM 742 C CA . ASP A 1 94 ? 2.973 -8.741 5.816 1.00 96.75 94 ASP A CA 1
ATOM 743 C C . ASP A 1 94 ? 3.420 -8.631 4.359 1.00 96.75 94 ASP A C 1
ATOM 745 O O . ASP A 1 94 ? 4.207 -9.430 3.848 1.00 96.75 94 ASP A O 1
ATOM 749 N N . TRP A 1 95 ? 2.936 -7.602 3.679 1.00 95.19 95 TRP A N 1
ATOM 750 C CA . TRP A 1 95 ? 3.351 -7.253 2.332 1.00 95.19 95 TRP A CA 1
ATOM 751 C C . TRP A 1 95 ? 3.832 -5.810 2.314 1.00 95.19 95 TRP A C 1
ATOM 753 O O . TRP A 1 95 ? 3.093 -4.886 2.654 1.00 95.19 95 TRP A O 1
ATOM 763 N N . THR A 1 96 ? 5.102 -5.615 1.959 1.00 94.31 96 THR A N 1
ATOM 764 C CA . THR A 1 96 ? 5.741 -4.297 1.971 1.00 94.31 96 THR A CA 1
ATOM 765 C C . THR A 1 96 ? 6.203 -3.912 0.579 1.00 94.31 96 THR A C 1
ATOM 767 O O . THR A 1 96 ? 6.905 -4.665 -0.093 1.00 94.31 96 THR A O 1
ATOM 770 N N . VAL A 1 97 ? 5.860 -2.695 0.168 1.00 93.62 97 VAL A N 1
ATOM 771 C CA . VAL A 1 97 ? 6.240 -2.140 -1.131 1.00 93.62 97 VAL A CA 1
ATOM 772 C C . VAL A 1 97 ? 6.839 -0.749 -0.995 1.00 93.62 97 VAL A C 1
ATOM 774 O O . VAL A 1 97 ? 6.600 -0.019 -0.031 1.00 93.62 97 VAL A O 1
ATOM 777 N N . THR A 1 98 ? 7.638 -0.373 -1.985 1.00 93.00 98 THR A N 1
ATOM 778 C CA . THR A 1 98 ? 8.249 0.948 -2.077 1.00 93.00 98 THR A CA 1
ATOM 779 C C . THR A 1 98 ? 7.367 1.891 -2.884 1.00 93.00 98 THR A C 1
ATOM 781 O O . THR A 1 98 ? 7.012 1.610 -4.027 1.00 93.00 98 THR A O 1
ATOM 784 N N . ILE A 1 99 ? 7.090 3.056 -2.304 1.00 92.50 99 ILE A N 1
ATOM 785 C CA . ILE A 1 99 ? 6.398 4.177 -2.937 1.00 92.50 99 ILE A CA 1
ATOM 786 C C . ILE A 1 99 ? 7.434 5.230 -3.332 1.00 92.50 99 ILE A C 1
ATOM 788 O O . ILE A 1 99 ? 8.276 5.646 -2.521 1.00 92.50 99 ILE A O 1
ATOM 792 N N . ARG A 1 100 ? 7.386 5.682 -4.591 1.00 90.00 100 ARG A N 1
ATOM 793 C CA . ARG A 1 100 ? 8.304 6.720 -5.081 1.00 90.00 100 ARG A CA 1
ATOM 794 C C . ARG A 1 100 ? 7.981 8.056 -4.424 1.00 90.00 100 ARG A C 1
ATOM 796 O O . ARG A 1 100 ? 6.841 8.347 -4.081 1.00 90.00 100 ARG A O 1
ATOM 803 N N . LYS A 1 101 ? 8.989 8.924 -4.311 1.00 89.00 101 LYS A N 1
ATOM 804 C CA . LYS A 1 101 ? 8.839 10.241 -3.671 1.00 89.00 101 LYS A CA 1
ATOM 805 C C . LYS A 1 101 ? 7.687 11.074 -4.258 1.00 89.00 101 LYS A C 1
ATOM 807 O O . LYS A 1 101 ? 6.999 11.737 -3.492 1.00 89.00 101 LYS A O 1
ATOM 812 N N . LYS A 1 102 ? 7.481 11.006 -5.579 1.00 89.81 102 LYS A N 1
ATOM 813 C CA . LYS A 1 102 ? 6.413 11.726 -6.293 1.00 89.81 102 LYS A CA 1
ATOM 814 C C . LYS A 1 102 ? 4.994 11.243 -5.954 1.00 89.81 102 LYS A C 1
ATOM 816 O O . LYS A 1 102 ? 4.066 12.021 -6.085 1.00 89.81 102 LYS A O 1
ATOM 821 N N . ASP A 1 103 ? 4.847 10.005 -5.480 1.00 91.56 103 ASP A N 1
ATOM 822 C CA . ASP A 1 103 ? 3.550 9.364 -5.217 1.00 91.56 103 ASP A CA 1
ATOM 823 C C . ASP A 1 103 ? 3.222 9.350 -3.704 1.00 91.56 103 ASP A C 1
ATOM 825 O O . ASP A 1 103 ? 2.272 8.714 -3.259 1.00 91.56 103 ASP A O 1
ATOM 829 N N . ARG A 1 104 ? 4.028 10.040 -2.877 1.00 91.69 104 ARG A N 1
ATOM 830 C CA . ARG A 1 104 ? 3.920 10.033 -1.403 1.00 91.69 104 ARG A CA 1
ATOM 831 C C . ARG A 1 104 ? 2.613 10.604 -0.869 1.00 91.69 104 ARG A C 1
ATOM 833 O O . ARG A 1 104 ? 2.169 10.153 0.182 1.00 91.69 104 ARG A O 1
ATOM 840 N N . GLU A 1 105 ? 2.090 11.634 -1.520 1.00 92.94 105 GLU A N 1
ATOM 841 C CA . GLU A 1 105 ? 0.851 12.302 -1.114 1.00 92.94 105 GLU A CA 1
ATOM 842 C C . GLU A 1 105 ? -0.343 11.395 -1.403 1.00 92.94 105 GLU A C 1
ATOM 844 O O . GLU A 1 105 ? -1.006 10.972 -0.465 1.00 92.94 105 GLU A O 1
ATOM 849 N N . ALA A 1 106 ? -0.464 10.914 -2.644 1.00 93.12 106 ALA A N 1
ATOM 850 C CA . ALA A 1 106 ? -1.466 9.918 -3.021 1.00 93.12 106 ALA A CA 1
ATOM 851 C C . ALA A 1 106 ? -1.419 8.658 -2.133 1.00 93.12 106 ALA A C 1
ATOM 853 O O . ALA A 1 106 ? -2.454 8.126 -1.746 1.00 93.12 106 ALA A O 1
ATOM 854 N N . ALA A 1 107 ? -0.224 8.193 -1.750 1.00 94.56 107 ALA A N 1
ATOM 855 C CA . ALA A 1 107 ? -0.077 7.084 -0.807 1.00 94.56 107 ALA A CA 1
ATOM 856 C C . ALA A 1 107 ? -0.595 7.403 0.601 1.00 94.56 107 ALA A C 1
ATOM 858 O O . ALA A 1 107 ? -1.157 6.528 1.257 1.00 94.56 107 ALA A O 1
ATOM 859 N N . ALA A 1 108 ? -0.397 8.632 1.079 1.00 94.88 108 ALA A N 1
ATOM 860 C CA . ALA A 1 108 ? -0.921 9.066 2.368 1.00 94.88 108 ALA A CA 1
ATOM 861 C C . ALA A 1 108 ? -2.451 9.172 2.338 1.00 94.88 108 ALA A C 1
ATOM 863 O O . ALA A 1 108 ? -3.103 8.757 3.298 1.00 94.88 108 ALA A O 1
ATOM 864 N N . ASP A 1 109 ? -3.014 9.647 1.228 1.00 94.69 109 ASP A N 1
ATOM 865 C CA . ASP A 1 109 ? -4.461 9.742 1.043 1.00 94.69 109 ASP A CA 1
ATOM 866 C C . ASP A 1 109 ? -5.091 8.348 0.957 1.00 94.69 109 ASP A C 1
ATOM 868 O O . ASP A 1 109 ? -6.062 8.068 1.659 1.00 94.69 109 ASP A O 1
ATOM 872 N N . LEU A 1 110 ? -4.481 7.428 0.197 1.00 94.69 110 LEU A N 1
ATOM 873 C CA . LEU A 1 110 ? -4.913 6.028 0.117 1.00 94.69 110 LEU A CA 1
ATOM 874 C C . LEU A 1 110 ? -4.945 5.375 1.500 1.00 94.69 110 LEU A C 1
ATOM 876 O O . LEU A 1 110 ? -5.931 4.735 1.860 1.00 94.69 110 LEU A O 1
ATOM 880 N N . VAL A 1 111 ? -3.877 5.545 2.285 1.00 95.81 111 VAL A N 1
ATOM 881 C CA . VAL A 1 111 ? -3.787 4.993 3.646 1.00 95.81 111 VAL A CA 1
ATOM 882 C C . VAL A 1 111 ? -4.839 5.608 4.562 1.00 95.81 111 VAL A C 1
ATOM 884 O O . VAL A 1 111 ? -5.442 4.891 5.356 1.00 95.81 111 VAL A O 1
ATOM 887 N N . SER A 1 112 ? -5.093 6.911 4.439 1.00 94.69 112 SER A N 1
ATOM 888 C CA . SER A 1 112 ? -6.128 7.602 5.215 1.00 94.69 112 SER A CA 1
ATOM 889 C C . SER A 1 112 ? -7.522 7.054 4.903 1.00 94.69 112 SER A C 1
ATOM 891 O O . SER A 1 112 ? -8.243 6.667 5.823 1.00 94.69 112 SER A O 1
ATOM 893 N N . VAL A 1 113 ? -7.876 6.946 3.619 1.00 93.06 113 VAL A N 1
ATOM 894 C CA . VAL A 1 113 ? -9.179 6.425 3.176 1.00 93.06 113 VAL A CA 1
ATOM 895 C C . VAL A 1 113 ? -9.361 4.965 3.585 1.00 93.06 113 VAL A C 1
ATOM 897 O O . VAL A 1 113 ? -10.375 4.617 4.191 1.00 93.06 113 VAL A O 1
ATOM 900 N N . ALA A 1 114 ? -8.362 4.117 3.333 1.00 94.25 114 ALA A N 1
ATOM 901 C CA . ALA A 1 114 ? -8.430 2.705 3.690 1.00 94.25 114 ALA A CA 1
ATOM 902 C C . ALA A 1 114 ? -8.568 2.502 5.207 1.00 94.25 114 ALA A C 1
ATOM 904 O O . ALA A 1 114 ? -9.351 1.663 5.645 1.00 94.25 114 ALA A O 1
ATOM 905 N N . ASN A 1 115 ? -7.851 3.283 6.025 1.00 94.50 115 ASN A N 1
ATOM 906 C CA . ASN A 1 115 ? -7.945 3.182 7.483 1.00 94.50 115 ASN A CA 1
ATOM 907 C C . ASN A 1 115 ? -9.282 3.699 8.032 1.00 94.50 115 ASN A C 1
ATOM 909 O O . ASN A 1 115 ? -9.792 3.137 9.006 1.00 94.50 115 ASN A O 1
ATOM 913 N N . MET A 1 116 ? -9.875 4.722 7.410 1.00 94.06 116 MET A N 1
ATOM 914 C CA . MET A 1 116 ? -11.233 5.169 7.732 1.00 94.06 116 MET A CA 1
ATOM 915 C C . MET A 1 116 ? -12.240 4.035 7.494 1.00 94.06 116 MET A C 1
ATOM 917 O O . MET A 1 116 ? -12.940 3.630 8.420 1.00 94.06 116 MET A O 1
ATOM 921 N N . GLN A 1 117 ? -12.230 3.436 6.300 1.00 93.38 117 GLN A N 1
ATOM 922 C CA . GLN A 1 117 ? -13.117 2.321 5.943 1.00 93.38 117 GLN A CA 1
ATOM 923 C C . GLN A 1 117 ? -12.882 1.079 6.816 1.00 93.38 117 GLN A C 1
ATOM 925 O O . GLN A 1 117 ? -13.824 0.429 7.266 1.00 93.38 117 GLN A O 1
ATOM 930 N N . LEU A 1 118 ? -11.620 0.763 7.113 1.00 93.12 118 LEU A N 1
ATOM 931 C CA . LEU A 1 118 ? -11.250 -0.322 8.018 1.00 93.12 118 LEU A CA 1
ATOM 932 C C . LEU A 1 118 ? -11.820 -0.112 9.428 1.00 93.12 118 LEU A C 1
ATOM 934 O O . LEU A 1 118 ? -12.256 -1.070 10.068 1.00 93.12 118 LEU A O 1
ATOM 938 N N . SER A 1 119 ? -11.831 1.132 9.909 1.00 92.44 119 SER A N 1
ATOM 939 C CA . SER A 1 119 ? -12.401 1.485 11.212 1.00 92.44 119 SER A CA 1
ATOM 940 C C . SER A 1 119 ? -13.922 1.328 11.218 1.00 92.44 119 SER A C 1
ATOM 942 O O . SER A 1 119 ? -14.462 0.730 12.145 1.00 92.44 119 SER A O 1
ATOM 944 N N . GLU A 1 120 ? -14.609 1.765 10.159 1.00 92.69 120 GLU A N 1
ATOM 945 C CA . GLU A 1 120 ? -16.057 1.565 9.999 1.00 92.69 120 GLU A CA 1
ATOM 946 C C . GLU A 1 120 ? -16.443 0.081 9.984 1.00 92.69 120 GLU A C 1
ATOM 948 O O . GLU A 1 120 ? -17.404 -0.322 10.639 1.00 92.69 120 GLU A O 1
ATOM 953 N N . ILE A 1 121 ? -15.684 -0.750 9.263 1.00 91.94 121 ILE A N 1
ATOM 954 C CA . ILE A 1 121 ? -15.905 -2.202 9.211 1.00 91.94 121 ILE A CA 1
ATOM 955 C C . ILE A 1 121 ? -15.747 -2.820 10.604 1.00 91.94 121 ILE A C 1
ATOM 957 O O . ILE A 1 121 ? -16.564 -3.644 11.009 1.00 91.94 121 ILE A O 1
ATOM 961 N N . ARG A 1 122 ? -14.723 -2.409 11.359 1.00 90.94 122 ARG A N 1
ATOM 962 C CA . ARG A 1 122 ? -14.488 -2.906 12.723 1.00 90.94 122 ARG A CA 1
ATOM 963 C C . ARG A 1 122 ? -15.608 -2.524 13.680 1.00 90.94 122 ARG A C 1
ATOM 965 O O . ARG A 1 122 ? -16.020 -3.375 14.455 1.00 90.94 122 ARG A O 1
ATOM 972 N N . LEU A 1 123 ? -16.105 -1.290 13.613 1.00 92.25 123 LEU A N 1
ATOM 973 C CA . LEU A 1 123 ? -17.231 -0.848 14.440 1.00 92.25 123 LEU A CA 1
ATOM 974 C C . LEU A 1 123 ? -18.482 -1.691 14.158 1.00 92.25 123 LEU A C 1
ATOM 976 O O . LEU A 1 123 ? -19.059 -2.243 15.085 1.00 92.25 123 LEU A O 1
ATOM 980 N N . LYS A 1 124 ? -18.811 -1.925 12.881 1.00 89.94 124 LYS A N 1
ATOM 981 C CA . LYS A 1 124 ? -19.946 -2.785 12.493 1.00 89.94 124 LYS A CA 1
ATOM 982 C C . LYS A 1 124 ? -19.814 -4.226 12.998 1.00 89.94 124 LYS A C 1
ATOM 984 O O . LYS A 1 124 ? -20.809 -4.843 13.364 1.00 89.94 124 LYS A O 1
ATOM 989 N N . MET A 1 125 ? -18.594 -4.766 13.021 1.00 84.62 125 MET A N 1
ATOM 990 C CA . MET A 1 125 ? -18.333 -6.099 13.577 1.00 84.62 125 MET A CA 1
ATOM 991 C C . MET A 1 125 ? -18.515 -6.148 15.099 1.00 84.62 125 MET A C 1
ATOM 993 O O . MET A 1 125 ? -18.901 -7.188 15.613 1.00 84.62 125 MET A O 1
ATOM 997 N N . LEU A 1 126 ? -18.234 -5.053 15.815 1.00 86.00 126 LEU A N 1
ATOM 998 C CA . LEU A 1 126 ? -18.443 -4.957 17.265 1.00 86.00 126 LEU A CA 1
ATOM 999 C C . LEU A 1 126 ? -19.922 -4.773 17.625 1.00 86.00 126 LEU A C 1
ATOM 1001 O O . LEU A 1 126 ? -20.363 -5.287 18.648 1.00 86.00 126 LEU A O 1
ATOM 1005 N N . ASP A 1 127 ? -20.673 -4.071 16.775 1.00 80.94 127 ASP A N 1
ATOM 1006 C CA . ASP A 1 127 ? -22.114 -3.853 16.937 1.00 80.94 127 ASP A CA 1
ATOM 1007 C C . ASP A 1 127 ? -22.949 -5.094 16.585 1.00 80.94 127 ASP A C 1
ATOM 1009 O O . ASP A 1 127 ? -24.149 -5.117 16.846 1.00 80.94 127 ASP A O 1
ATOM 1013 N N . THR A 1 128 ? -22.334 -6.129 16.001 1.00 67.75 128 THR A N 1
ATOM 1014 C CA . THR A 1 128 ? -22.973 -7.434 15.805 1.00 67.75 128 THR A CA 1
ATOM 1015 C C . THR A 1 128 ? -22.836 -8.218 17.116 1.00 67.75 128 THR A C 1
ATOM 1017 O O . THR A 1 128 ? -21.720 -8.627 17.451 1.00 67.75 128 THR A O 1
ATOM 1020 N N . PRO A 1 129 ? -23.913 -8.408 17.902 1.00 56.69 129 PRO A N 1
ATOM 1021 C CA . PRO A 1 129 ? -23.809 -9.090 19.181 1.00 56.69 129 PRO A CA 1
ATOM 1022 C C . PRO A 1 129 ? -23.340 -10.533 18.973 1.00 56.69 129 PRO A C 1
ATOM 1024 O O . PRO A 1 129 ? -23.844 -11.250 18.110 1.00 56.69 129 PRO A O 1
ATOM 1027 N N . PHE A 1 130 ? -22.379 -10.973 19.789 1.00 55.50 130 PHE A N 1
ATOM 1028 C CA . PHE A 1 130 ? -22.085 -12.393 19.952 1.00 55.50 130 PHE A CA 1
ATOM 1029 C C . PHE A 1 130 ? -23.337 -13.083 20.514 1.00 55.50 130 PHE A C 1
ATOM 1031 O O . PHE A 1 130 ? -23.606 -12.968 21.708 1.00 55.50 130 PHE A O 1
ATOM 1038 N N . GLY A 1 131 ? -24.080 -13.791 19.661 1.00 58.12 131 GLY A N 1
ATOM 1039 C CA . GLY A 1 131 ? -25.146 -14.702 20.076 1.00 58.12 131 GLY A CA 1
ATOM 1040 C C . GLY A 1 131 ? -26.513 -14.409 19.468 1.00 58.12 131 GLY A C 1
ATOM 1041 O O . GLY A 1 131 ? -27.389 -13.922 20.166 1.00 58.12 131 GLY A O 1
ATOM 1042 N N . GLU A 1 132 ? -26.697 -14.795 18.208 1.00 50.09 132 GLU A N 1
ATOM 1043 C CA . GLU A 1 132 ? -27.957 -15.358 17.703 1.00 50.09 132 GLU A CA 1
ATOM 1044 C C . GLU A 1 132 ? -27.565 -16.517 16.771 1.00 50.09 132 GLU A C 1
ATOM 1046 O O . GLU A 1 132 ? -27.584 -16.414 15.548 1.00 50.09 132 GLU A O 1
ATOM 1051 N N . GLU A 1 133 ? -27.072 -17.600 17.371 1.00 48.50 133 GLU A N 1
ATOM 1052 C CA . GLU A 1 133 ? -27.197 -18.930 16.775 1.00 48.50 133 GLU A CA 1
ATOM 1053 C C . GLU A 1 133 ? -28.364 -19.592 17.518 1.00 48.50 133 GLU A C 1
ATOM 1055 O O . GLU A 1 133 ? -28.234 -19.907 18.704 1.00 48.50 133 GLU A O 1
ATOM 1060 N N . ASP A 1 134 ? -29.512 -19.682 16.840 1.00 43.41 134 ASP A N 1
ATOM 1061 C CA . ASP A 1 134 ? -30.648 -20.539 17.214 1.00 43.41 134 ASP A CA 1
ATOM 1062 C C . ASP A 1 134 ? -30.293 -22.030 17.063 1.00 43.41 134 ASP A C 1
ATOM 1064 O O . ASP A 1 134 ? -29.605 -22.385 16.073 1.00 43.41 134 ASP A O 1
#

Radius of gyration: 16.19 Å; chains: 1; bounding box: 49×33×41 Å

pLDDT: mean 84.58, std 14.77, range [38.38, 97.88]

Foldseek 3Di:
DWPWQKAWWWDADPPPSQKIKIWIWTDGQQWIKIWTFIAGPPPRDTDDDIDIAIAGLLQWPAWDWADDPQWIKIKTFGVACVSCVPPPPDDGRMDMTTGDPVRNVSSVVRRVVSVVSSVVVVVVVVVPDDDDPD

Secondary structure (DSSP, 8-state):
----EEEEEEEE-TTTS-EEEEEEEEEETTEEEEEEEEEETTT--B-SPPEEEEEEGGGEEEEEEEE-SS-EEEEEEESSGGGGTTSTT-BTTEEEEEEPGGGHHHHHHHHHHHHHHHHHHHHHHHSS-S----